Protein AF-A0AAW0C641-F1 (afdb_monomer)

Secondary structure (DSSP, 8-state):
--HHHHHHHHHTT--SSHHHHHHHHHHHHHHHHHHS-TTSHHHHHHHHHHHHHHHHHHTSPPPPPTT----------

Sequence (77 aa):
MDLGTMRAKIDDEKYETADDFLNDFKLMMRNCFAFNAPGTPTNAAGLGLQNVLEVLWQGLPPSPAPGANNFYTIAPL

Structure (mmCIF, N/CA/C/O backbone):
data_AF-A0AAW0C641-F1
#
_entry.id   AF-A0AAW0C641-F1
#
loop_
_atom_site.group_PDB
_atom_site.id
_atom_site.type_symbol
_atom_site.label_atom_id
_atom_site.label_alt_id
_atom_site.label_comp_id
_atom_site.label_asym_id
_atom_site.label_entity_id
_atom_site.label_seq_id
_atom_site.pdbx_PDB_ins_code
_atom_site.Cartn_x
_atom_site.Cartn_y
_atom_site.Cartn_z
_atom_site.occupancy
_atom_site.B_iso_or_equiv
_atom_site.auth_seq_id
_atom_site.auth_comp_id
_atom_site.auth_asym_id
_atom_site.auth_atom_id
_atom_site.pdbx_PDB_model_num
ATOM 1 N N . MET A 1 1 ? 3.267 -7.823 -0.019 1.00 97.06 1 MET A N 1
ATOM 2 C CA . MET A 1 1 ? 2.108 -7.028 0.406 1.00 97.06 1 MET A CA 1
ATOM 3 C C . MET A 1 1 ? 1.413 -6.528 -0.835 1.00 97.06 1 MET A C 1
ATOM 5 O O . MET A 1 1 ? 2.096 -6.045 -1.732 1.00 97.06 1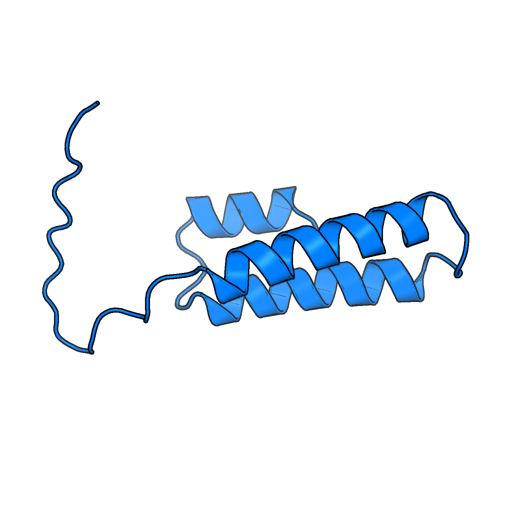 MET A O 1
ATOM 9 N N . ASP A 1 2 ? 0.104 -6.707 -0.880 1.00 97.88 2 ASP A N 1
ATOM 10 C CA . ASP A 1 2 ? -0.794 -6.385 -1.984 1.00 97.88 2 ASP A CA 1
ATOM 11 C C . ASP A 1 2 ? -2.194 -6.134 -1.401 1.00 97.88 2 ASP A C 1
ATOM 13 O O . ASP A 1 2 ? -2.470 -6.510 -0.258 1.00 97.88 2 ASP A O 1
ATOM 17 N N . LEU A 1 3 ? -3.080 -5.514 -2.180 1.00 97.75 3 LEU A N 1
ATOM 18 C CA . LEU A 1 3 ? -4.415 -5.136 -1.708 1.00 97.75 3 LEU A CA 1
ATOM 19 C C . LEU A 1 3 ? -5.287 -6.335 -1.302 1.00 97.75 3 LEU A C 1
ATOM 21 O O . LEU A 1 3 ? -6.114 -6.186 -0.407 1.00 97.75 3 LEU A O 1
ATOM 25 N N . GLY A 1 4 ? -5.108 -7.511 -1.914 1.00 98.38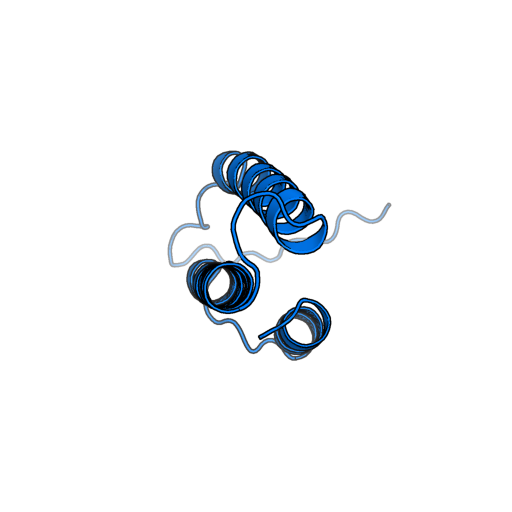 4 GLY A N 1
ATOM 26 C CA . GLY A 1 4 ? -5.857 -8.717 -1.552 1.00 98.38 4 GLY A CA 1
ATOM 27 C C . GLY A 1 4 ? -5.455 -9.229 -0.171 1.00 98.38 4 GLY A C 1
ATOM 28 O O . GLY A 1 4 ? -6.310 -9.467 0.679 1.00 98.38 4 GLY A O 1
ATOM 29 N N . THR A 1 5 ? -4.148 -9.297 0.090 1.00 98.56 5 THR A N 1
ATOM 30 C CA . THR A 1 5 ? -3.610 -9.628 1.416 1.00 98.56 5 THR A CA 1
ATOM 31 C C . THR A 1 5 ? -4.055 -8.612 2.473 1.00 98.56 5 THR A C 1
ATOM 33 O O . THR A 1 5 ? -4.492 -8.998 3.555 1.00 98.56 5 THR A O 1
ATOM 36 N N . MET A 1 6 ? -3.986 -7.310 2.172 1.00 98.56 6 MET A N 1
ATOM 37 C CA . MET A 1 6 ? -4.433 -6.261 3.099 1.00 98.56 6 MET A CA 1
ATOM 3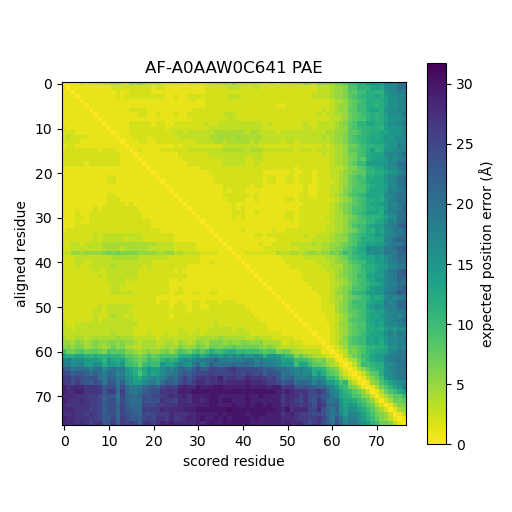8 C C . MET A 1 6 ? -5.935 -6.345 3.382 1.00 98.56 6 MET A C 1
ATOM 40 O O . MET A 1 6 ? -6.358 -6.137 4.517 1.00 98.56 6 MET A O 1
ATOM 44 N N . ARG A 1 7 ? -6.745 -6.684 2.370 1.00 98.12 7 ARG A N 1
ATOM 45 C CA . ARG A 1 7 ? -8.183 -6.895 2.542 1.00 98.12 7 ARG A CA 1
ATOM 46 C C . ARG A 1 7 ? -8.461 -8.057 3.491 1.00 98.12 7 ARG A C 1
ATOM 48 O O . ARG A 1 7 ? -9.216 -7.870 4.435 1.00 98.12 7 ARG A O 1
ATOM 55 N N . ALA A 1 8 ? -7.795 -9.194 3.296 1.00 98.50 8 ALA A N 1
ATOM 56 C CA . ALA A 1 8 ? -7.917 -10.336 4.200 1.00 98.50 8 ALA A CA 1
ATOM 57 C C . ALA A 1 8 ? -7.521 -9.966 5.639 1.00 98.50 8 ALA A C 1
ATOM 59 O O . ALA A 1 8 ? -8.218 -10.315 6.581 1.00 98.50 8 ALA A O 1
ATOM 60 N N . LYS A 1 9 ? -6.457 -9.172 5.821 1.00 98.44 9 LYS A N 1
ATOM 61 C CA . LYS A 1 9 ? -6.063 -8.676 7.149 1.00 98.44 9 LYS A CA 1
ATOM 62 C C . LYS A 1 9 ? -7.109 -7.761 7.796 1.00 98.44 9 LYS A C 1
ATOM 64 O O . LYS A 1 9 ? -7.234 -7.799 9.015 1.00 98.44 9 LYS A O 1
ATOM 69 N N . ILE A 1 10 ? -7.836 -6.951 7.023 1.00 96.62 10 ILE A N 1
ATOM 70 C CA . ILE A 1 10 ? -8.976 -6.173 7.539 1.00 96.62 10 ILE A CA 1
ATOM 71 C C . ILE A 1 10 ? -10.107 -7.114 7.960 1.00 96.62 10 ILE A C 1
ATOM 73 O O . ILE A 1 10 ? -10.603 -6.992 9.074 1.00 96.62 10 ILE A O 1
ATOM 77 N N . ASP A 1 11 ? -10.498 -8.035 7.076 1.00 97.62 11 ASP A N 1
ATOM 78 C CA . ASP A 1 11 ? -11.632 -8.939 7.299 1.00 97.62 11 ASP A CA 1
ATOM 79 C C . ASP A 1 11 ? -11.383 -9.894 8.487 1.00 97.62 11 ASP A C 1
ATOM 81 O O . ASP A 1 11 ? -12.312 -10.217 9.222 1.00 97.62 11 ASP A O 1
ATOM 85 N N . ASP A 1 12 ? -10.125 -10.277 8.721 1.00 98.00 12 ASP A N 1
ATOM 86 C CA . ASP A 1 12 ? -9.690 -11.127 9.837 1.00 98.00 12 ASP A CA 1
ATOM 87 C C . ASP A 1 12 ? -9.287 -10.334 11.106 1.00 98.00 12 ASP A C 1
ATOM 89 O O . ASP A 1 12 ? -8.631 -10.892 11.996 1.00 98.00 12 ASP A O 1
ATOM 93 N N . GLU A 1 13 ? -9.603 -9.034 11.171 1.00 96.56 13 GLU A N 1
ATOM 94 C CA . GLU A 1 13 ? -9.307 -8.130 12.300 1.00 96.56 13 GLU A CA 1
ATOM 95 C C . GLU A 1 13 ? -7.822 -8.148 12.739 1.00 96.56 13 GLU A C 1
ATOM 97 O O . GLU A 1 13 ? -7.483 -8.121 13.921 1.00 96.56 13 GLU A O 1
ATOM 102 N N . LYS A 1 14 ? -6.891 -8.217 11.776 1.00 97.50 14 LYS A N 1
ATOM 103 C CA . LYS A 1 14 ? -5.435 -8.320 12.020 1.00 97.50 14 LYS A CA 1
ATOM 104 C C . LYS A 1 14 ? -4.710 -6.984 12.154 1.00 97.50 14 LYS A C 1
ATOM 106 O O . LYS A 1 14 ? -3.497 -6.986 12.363 1.00 97.50 14 LYS A O 1
ATOM 111 N N . TYR A 1 15 ? -5.403 -5.869 11.968 1.00 96.31 15 TYR A N 1
ATOM 112 C CA . TYR A 1 15 ? -4.850 -4.537 12.186 1.00 96.31 15 TYR A CA 1
ATOM 113 C C . TYR A 1 15 ? -5.358 -4.006 13.524 1.00 96.31 15 TYR A C 1
ATOM 115 O O . TYR A 1 15 ? -6.556 -3.785 13.678 1.00 96.31 15 TYR A O 1
ATOM 123 N N . GLU A 1 16 ? -4.451 -3.809 14.482 1.00 91.81 16 GLU A N 1
ATOM 124 C CA . GLU A 1 16 ? -4.792 -3.238 15.791 1.00 91.81 16 GLU A CA 1
ATOM 125 C C . GLU A 1 16 ? -5.047 -1.733 15.675 1.00 91.81 16 GLU A C 1
ATOM 127 O O . GLU A 1 16 ? -5.880 -1.166 16.383 1.00 91.81 16 GLU A O 1
ATOM 132 N N . THR A 1 17 ? -4.339 -1.083 14.751 1.00 90.31 17 THR A N 1
ATOM 133 C CA . THR A 1 17 ? -4.434 0.350 14.498 1.00 90.31 17 THR A CA 1
ATOM 134 C C . THR A 1 17 ? -4.542 0.659 13.006 1.00 90.31 17 THR A C 1
ATOM 136 O O . THR A 1 17 ? -4.127 -0.114 12.140 1.00 90.31 17 THR A O 1
ATOM 139 N N . ALA A 1 18 ? -5.058 1.851 12.688 1.00 90.75 18 ALA A N 1
ATOM 140 C CA . ALA A 1 18 ? -5.031 2.374 11.324 1.00 90.75 18 ALA A CA 1
ATOM 141 C C . ALA A 1 18 ? -3.586 2.499 10.794 1.00 90.75 18 ALA A C 1
ATOM 143 O O . ALA A 1 18 ? -3.325 2.241 9.618 1.00 90.75 18 ALA A O 1
ATOM 144 N N . ASP A 1 19 ? -2.624 2.822 11.661 1.00 92.25 19 ASP A N 1
ATOM 145 C CA . ASP A 1 19 ? -1.218 2.929 11.270 1.00 92.25 19 ASP A CA 1
ATOM 146 C C . ASP A 1 19 ? -0.630 1.588 10.804 1.00 92.25 19 ASP A C 1
ATOM 148 O O . ASP A 1 19 ? 0.202 1.574 9.894 1.00 92.25 19 ASP A O 1
ATOM 152 N N . ASP A 1 20 ? -1.099 0.453 11.330 1.00 96.25 20 ASP A N 1
ATOM 153 C CA . ASP A 1 20 ? -0.669 -0.871 10.862 1.00 96.25 20 ASP A CA 1
ATOM 154 C C . ASP A 1 20 ? -1.091 -1.126 9.409 1.00 96.25 20 ASP A C 1
ATOM 156 O O . ASP A 1 20 ? -0.296 -1.611 8.596 1.00 96.25 20 ASP A O 1
ATOM 160 N N . PHE A 1 21 ? -2.319 -0.734 9.051 1.00 96.50 21 PHE A N 1
ATOM 161 C CA . PHE A 1 21 ? -2.79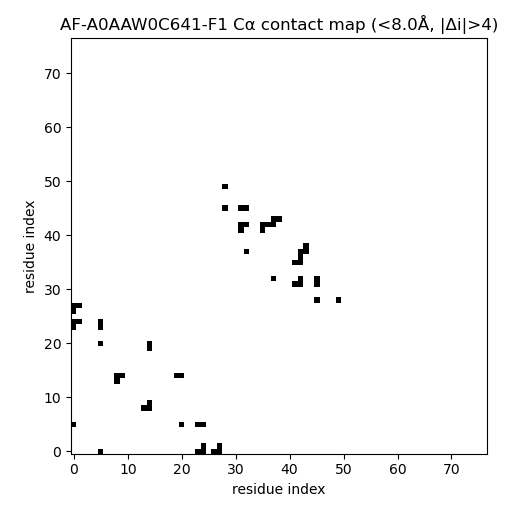4 -0.764 7.667 1.00 96.50 21 PHE A CA 1
ATOM 162 C C . PHE A 1 21 ? -1.954 0.161 6.776 1.00 96.50 21 PHE A C 1
ATOM 164 O O . PHE A 1 21 ? -1.517 -0.234 5.690 1.00 96.50 21 PHE A O 1
ATOM 171 N N . LEU A 1 22 ? -1.677 1.383 7.245 1.00 95.94 22 LEU A N 1
ATOM 172 C CA . LEU A 1 22 ? -0.867 2.347 6.502 1.00 95.94 22 LEU A CA 1
ATOM 173 C C . LEU A 1 22 ? 0.557 1.827 6.259 1.00 95.94 22 LEU A C 1
ATOM 175 O O . LEU A 1 22 ? 1.122 2.040 5.184 1.00 95.94 22 LEU A O 1
ATOM 179 N N . ASN A 1 23 ? 1.148 1.138 7.232 1.00 98.00 23 ASN A N 1
ATOM 180 C CA . ASN A 1 23 ? 2.487 0.568 7.113 1.00 98.00 23 ASN A CA 1
ATOM 181 C C . ASN A 1 23 ? 2.550 -0.538 6.052 1.00 98.00 23 ASN A C 1
ATOM 183 O O . ASN A 1 23 ? 3.487 -0.561 5.247 1.00 98.00 23 ASN A O 1
ATOM 187 N N . ASP A 1 24 ? 1.535 -1.398 5.976 1.00 98.69 24 ASP A N 1
ATOM 188 C CA . ASP A 1 24 ? 1.436 -2.403 4.915 1.00 98.69 24 ASP A CA 1
ATOM 189 C C . ASP A 1 24 ? 1.233 -1.771 3.534 1.00 98.69 24 ASP A C 1
ATOM 191 O O . ASP A 1 24 ? 1.861 -2.196 2.557 1.00 98.69 24 ASP A O 1
ATOM 195 N N . PHE A 1 25 ? 0.434 -0.705 3.444 1.00 98.50 25 PHE A N 1
ATOM 196 C CA . PHE A 1 25 ? 0.295 0.043 2.197 1.00 98.50 25 PHE A CA 1
ATOM 197 C C . PHE A 1 25 ? 1.637 0.639 1.751 1.00 98.50 25 PHE A C 1
ATOM 199 O O . PHE A 1 25 ? 2.046 0.490 0.597 1.00 98.50 25 PHE A O 1
ATOM 206 N N . LYS A 1 26 ? 2.369 1.278 2.672 1.00 98.31 26 LYS A N 1
ATOM 207 C CA . LYS A 1 26 ? 3.706 1.832 2.403 1.00 98.31 26 LYS A CA 1
ATOM 208 C C . LYS A 1 26 ? 4.682 0.746 1.956 1.00 98.31 26 LYS A C 1
ATOM 210 O O . LYS A 1 26 ? 5.464 0.972 1.034 1.00 98.31 26 LYS A O 1
ATOM 215 N N . LEU A 1 27 ? 4.622 -0.445 2.555 1.00 98.62 27 LEU A N 1
ATOM 216 C CA . LEU A 1 27 ? 5.418 -1.595 2.131 1.00 98.62 27 LEU A CA 1
ATOM 217 C C . LEU A 1 27 ? 5.077 -2.020 0.695 1.00 98.62 27 LEU A C 1
ATOM 219 O O . LEU A 1 27 ? 5.988 -2.255 -0.103 1.00 98.62 27 LEU A O 1
ATOM 223 N N . MET A 1 28 ? 3.789 -2.093 0.352 1.00 98.62 28 MET A N 1
ATOM 224 C CA . MET A 1 28 ? 3.328 -2.392 -1.007 1.00 98.62 28 MET A CA 1
ATOM 225 C C . MET A 1 28 ? 3.864 -1.367 -2.019 1.00 98.62 28 MET A C 1
ATOM 227 O O . MET A 1 28 ? 4.419 -1.764 -3.044 1.00 98.62 28 MET A O 1
ATOM 231 N N . MET A 1 29 ? 3.780 -0.065 -1.720 1.00 98.69 29 MET A N 1
ATOM 232 C CA . MET A 1 29 ? 4.314 0.994 -2.589 1.00 98.69 29 MET A CA 1
ATOM 233 C C . MET A 1 29 ? 5.838 0.949 -2.707 1.00 98.69 29 MET A C 1
ATOM 235 O O . MET A 1 29 ? 6.368 1.019 -3.814 1.00 98.69 29 MET A O 1
ATOM 239 N N . ARG A 1 30 ? 6.561 0.734 -1.601 1.00 98.62 30 ARG A N 1
ATOM 240 C CA . ARG A 1 30 ? 8.025 0.592 -1.624 1.00 98.62 30 ARG A CA 1
ATOM 241 C C . ARG A 1 30 ? 8.459 -0.555 -2.532 1.00 98.62 30 ARG A C 1
ATOM 243 O O . ARG A 1 30 ? 9.377 -0.386 -3.327 1.00 98.62 30 ARG A O 1
ATOM 250 N N . ASN A 1 31 ? 7.786 -1.701 -2.439 1.00 98.50 31 ASN A N 1
ATOM 251 C CA . ASN A 1 31 ? 8.051 -2.837 -3.317 1.00 98.50 31 ASN A CA 1
ATOM 252 C C . ASN A 1 31 ? 7.722 -2.487 -4.776 1.00 98.50 31 ASN A C 1
ATOM 254 O O . ASN A 1 31 ? 8.536 -2.747 -5.658 1.00 98.50 31 ASN A O 1
ATOM 258 N N . CYS A 1 32 ? 6.576 -1.845 -5.033 1.00 98.62 32 CYS A N 1
ATOM 259 C CA . CYS A 1 32 ? 6.199 -1.398 -6.373 1.00 98.62 32 CYS A CA 1
ATOM 260 C C . CYS A 1 32 ? 7.309 -0.550 -7.012 1.00 98.62 32 CYS A C 1
ATOM 262 O O . CYS A 1 32 ? 7.753 -0.863 -8.114 1.00 98.62 32 CYS A O 1
ATOM 264 N N . PHE A 1 33 ? 7.824 0.455 -6.307 1.00 98.56 33 PHE A N 1
ATOM 265 C CA . PHE A 1 33 ? 8.847 1.352 -6.849 1.00 98.56 33 PHE A CA 1
ATOM 266 C C . PHE A 1 33 ? 10.252 0.742 -6.885 1.00 98.56 33 PHE A C 1
ATOM 268 O O . PHE A 1 33 ? 11.062 1.147 -7.713 1.00 98.56 33 PHE A O 1
ATOM 275 N N . ALA A 1 34 ? 10.539 -0.252 -6.040 1.00 98.38 34 ALA A N 1
ATOM 276 C CA . ALA A 1 34 ? 11.797 -0.993 -6.097 1.00 98.38 34 ALA A CA 1
ATOM 277 C C . ALA A 1 34 ? 11.890 -1.896 -7.340 1.00 98.38 34 ALA A C 1
ATOM 279 O O . ALA A 1 34 ? 12.970 -2.038 -7.908 1.00 98.38 34 ALA A O 1
ATOM 280 N N . PHE A 1 35 ? 10.774 -2.499 -7.769 1.00 98.38 35 PHE A N 1
ATOM 281 C CA . PHE A 1 35 ? 10.751 -3.419 -8.914 1.00 98.38 35 PHE A CA 1
ATOM 282 C C . PHE A 1 35 ? 10.368 -2.754 -10.240 1.00 98.38 35 PHE A C 1
ATOM 284 O O . PHE A 1 35 ? 10.764 -3.235 -11.299 1.00 98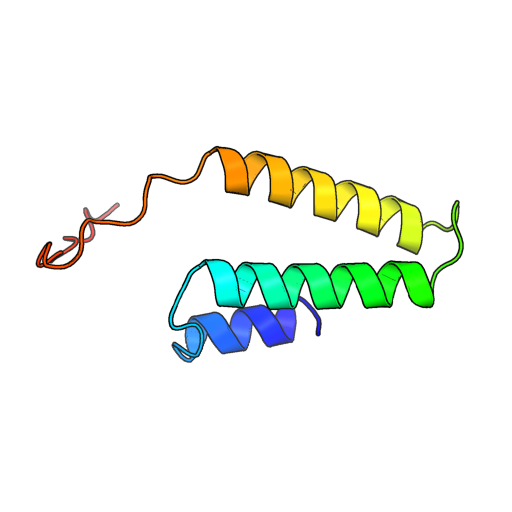.38 35 PHE A O 1
ATOM 291 N N . ASN A 1 36 ? 9.603 -1.661 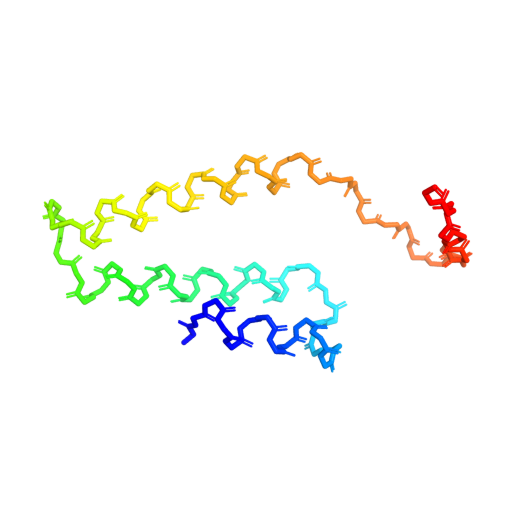-10.203 1.00 98.25 36 ASN A N 1
ATOM 292 C CA . ASN A 1 36 ? 9.093 -0.997 -11.399 1.00 98.25 36 ASN A CA 1
ATOM 293 C C . ASN A 1 36 ? 9.771 0.361 -11.576 1.00 98.25 36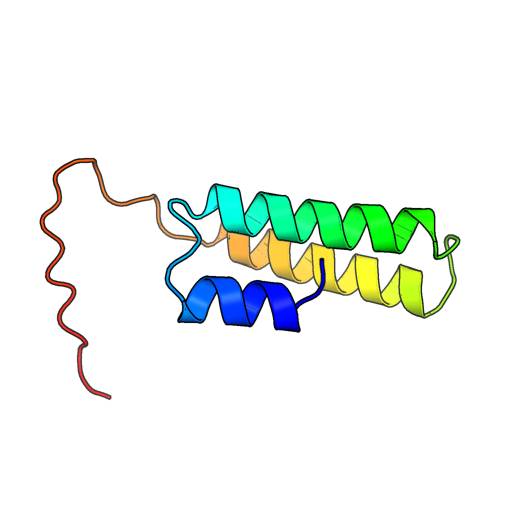 ASN A C 1
ATOM 295 O O . ASN A 1 36 ? 9.494 1.309 -10.834 1.00 98.25 36 ASN A O 1
ATOM 299 N N . ALA A 1 37 ? 10.634 0.453 -12.592 1.00 98.06 37 ALA A N 1
ATOM 300 C CA . ALA A 1 37 ? 11.377 1.667 -12.908 1.00 98.06 37 ALA A CA 1
ATOM 301 C C . ALA A 1 37 ? 10.440 2.870 -13.162 1.00 98.06 37 ALA A C 1
ATOM 303 O O . ALA A 1 37 ? 9.326 2.685 -13.679 1.00 98.06 37 ALA A O 1
ATOM 304 N N . PRO A 1 38 ? 10.882 4.102 -12.841 1.00 98.25 38 PRO A N 1
ATOM 305 C CA . PRO A 1 38 ? 10.130 5.318 -13.131 1.00 98.25 38 PRO A CA 1
ATOM 306 C C . PRO A 1 38 ? 9.695 5.408 -14.598 1.00 98.25 38 PRO A C 1
ATOM 308 O O . PRO A 1 38 ? 10.452 5.064 -15.503 1.00 98.25 38 PRO A O 1
ATOM 311 N N . GLY A 1 39 ? 8.464 5.867 -14.830 1.00 96.19 39 GLY A N 1
ATOM 312 C CA . GLY A 1 39 ? 7.888 6.021 -16.173 1.00 96.19 39 GLY A CA 1
ATOM 313 C C . GLY A 1 39 ? 7.261 4.754 -16.766 1.00 96.19 39 GLY A C 1
ATOM 314 O O . GLY A 1 39 ? 6.585 4.838 -17.788 1.00 96.19 39 GLY A O 1
ATOM 315 N N . THR A 1 40 ? 7.414 3.588 -16.129 1.00 98.44 40 THR A N 1
ATOM 316 C CA . THR A 1 40 ? 6.654 2.390 -16.526 1.00 98.44 40 THR A CA 1
ATOM 317 C C . THR A 1 40 ? 5.166 2.539 -16.172 1.00 98.44 40 THR A C 1
ATOM 319 O O . THR A 1 40 ? 4.845 3.203 -15.181 1.00 98.44 40 THR A O 1
ATOM 322 N N . PRO A 1 41 ? 4.241 1.891 -16.911 1.00 98.50 41 PRO A N 1
ATOM 323 C CA . PRO A 1 41 ? 2.810 1.940 -16.594 1.00 98.50 41 PRO A CA 1
ATOM 324 C C . PRO A 1 41 ? 2.497 1.522 -15.152 1.00 98.50 41 PRO A C 1
ATOM 326 O O . PRO A 1 41 ? 1.686 2.160 -14.485 1.00 98.50 41 PRO A O 1
ATOM 329 N N . THR A 1 42 ? 3.190 0.500 -14.640 1.00 98.12 42 THR A N 1
ATOM 330 C CA . THR A 1 42 ? 3.032 0.026 -13.259 1.00 98.12 42 THR A CA 1
ATOM 331 C C . THR A 1 42 ? 3.488 1.066 -12.238 1.00 98.12 42 THR A C 1
ATOM 333 O O . THR A 1 42 ? 2.783 1.315 -11.263 1.00 98.12 42 THR A O 1
ATOM 336 N N . ASN A 1 43 ? 4.639 1.710 -12.462 1.00 98.56 43 ASN A N 1
ATOM 337 C CA . ASN A 1 43 ? 5.131 2.767 -11.579 1.00 98.56 43 ASN A CA 1
ATOM 338 C C . ASN A 1 43 ? 4.167 3.969 -11.561 1.00 98.56 43 ASN A C 1
ATOM 340 O O . ASN A 1 43 ? 3.790 4.433 -10.486 1.00 98.56 43 ASN A O 1
ATOM 344 N N . ALA A 1 44 ? 3.692 4.403 -12.734 1.00 98.50 44 ALA A N 1
ATOM 345 C CA . ALA A 1 44 ? 2.731 5.499 -12.859 1.00 98.50 44 ALA A CA 1
ATOM 346 C C . ALA A 1 44 ? 1.393 5.194 -12.161 1.00 98.50 44 ALA A C 1
ATOM 348 O O . ALA A 1 44 ? 0.863 6.039 -11.439 1.00 98.50 44 ALA A O 1
ATOM 349 N N . ALA A 1 45 ? 0.871 3.973 -12.315 1.00 98.31 45 ALA A N 1
ATOM 350 C CA . ALA A 1 45 ? -0.323 3.530 -11.599 1.00 98.31 45 ALA A CA 1
ATOM 351 C C . ALA A 1 45 ? -0.105 3.507 -10.074 1.00 98.31 45 ALA A C 1
ATOM 353 O O . ALA A 1 45 ? -0.984 3.929 -9.324 1.00 98.31 45 ALA A O 1
ATOM 354 N N . GLY A 1 46 ? 1.076 3.076 -9.615 1.00 98.25 46 GLY A N 1
ATOM 355 C CA . GLY A 1 46 ? 1.457 3.102 -8.200 1.00 98.25 46 GLY A CA 1
ATOM 356 C C . GLY A 1 46 ? 1.457 4.514 -7.607 1.00 98.25 46 GLY A C 1
ATOM 357 O O . GLY A 1 46 ? 0.900 4.718 -6.533 1.00 98.25 46 GLY A O 1
ATOM 358 N N . LEU A 1 47 ? 1.999 5.501 -8.330 1.00 98.44 47 LEU A N 1
ATOM 359 C CA . LEU A 1 47 ? 1.954 6.911 -7.918 1.00 98.44 47 LEU A CA 1
ATOM 360 C C . LEU A 1 47 ? 0.512 7.428 -7.804 1.00 98.44 47 LEU A C 1
ATOM 362 O O . LEU A 1 47 ? 0.164 8.085 -6.824 1.00 98.44 47 LEU A O 1
ATOM 366 N N . GLY A 1 48 ? -0.343 7.092 -8.775 1.00 98.31 48 GLY A N 1
ATOM 367 C CA . GLY A 1 48 ? -1.764 7.447 -8.733 1.00 98.31 48 GLY A CA 1
ATOM 368 C C . GLY A 1 48 ? -2.483 6.846 -7.523 1.00 98.31 48 GLY A C 1
ATOM 369 O O . GLY A 1 48 ? -3.213 7.549 -6.824 1.00 98.31 48 GLY A O 1
ATOM 370 N N . LEU A 1 49 ? -2.234 5.566 -7.233 1.00 98.12 49 LEU A N 1
ATOM 371 C CA . LEU A 1 49 ? -2.808 4.882 -6.074 1.00 98.12 49 LEU A CA 1
ATOM 372 C C . LEU A 1 49 ? -2.320 5.483 -4.748 1.00 98.12 49 LEU A C 1
ATOM 374 O O . LEU A 1 49 ? -3.124 5.670 -3.835 1.00 98.12 49 LEU A O 1
ATOM 378 N N . GLN A 1 50 ? -1.030 5.813 -4.641 1.00 98.19 50 GLN A N 1
ATOM 379 C CA . GLN A 1 50 ? -0.480 6.467 -3.456 1.00 98.19 50 GLN A CA 1
ATOM 380 C C . GLN A 1 50 ? -1.160 7.818 -3.191 1.00 98.19 50 GLN A C 1
ATOM 382 O O . GLN A 1 50 ? -1.570 8.073 -2.062 1.00 98.19 50 GLN A O 1
ATOM 387 N N . ASN A 1 51 ? -1.362 8.638 -4.226 1.00 98.06 51 ASN A N 1
ATOM 388 C CA . ASN A 1 51 ? -2.044 9.926 -4.089 1.00 98.06 51 ASN A CA 1
ATOM 389 C C . ASN A 1 51 ? -3.501 9.772 -3.614 1.00 98.06 51 ASN A C 1
ATOM 391 O O . ASN A 1 51 ? -3.958 10.531 -2.762 1.00 98.06 51 ASN A O 1
ATOM 395 N N . VAL A 1 52 ? -4.231 8.773 -4.128 1.00 97.06 52 VAL A N 1
ATOM 396 C CA . VAL A 1 52 ? -5.597 8.482 -3.654 1.00 97.06 52 VAL A CA 1
ATOM 397 C C . VAL A 1 52 ? -5.591 8.137 -2.167 1.00 97.06 52 VAL A C 1
ATOM 399 O O . VAL A 1 52 ? -6.418 8.665 -1.424 1.00 97.06 52 VAL A O 1
ATOM 402 N N . LEU A 1 53 ? -4.656 7.293 -1.716 1.00 95.81 53 LEU A N 1
ATOM 403 C CA . LEU A 1 53 ? -4.548 6.976 -0.295 1.00 95.81 53 LEU A CA 1
ATOM 404 C C . LEU A 1 53 ? -4.249 8.234 0.531 1.00 95.81 53 LEU A C 1
ATOM 406 O O . LEU A 1 53 ? -4.913 8.447 1.536 1.00 95.81 53 LEU A O 1
ATOM 410 N N . GLU A 1 54 ? -3.288 9.064 0.128 1.00 94.81 54 GLU A N 1
ATOM 411 C CA . GLU A 1 54 ? -2.897 10.264 0.881 1.00 94.81 54 GLU A CA 1
ATOM 412 C C . GLU A 1 54 ? -4.070 11.231 1.085 1.00 94.81 54 GLU A C 1
ATOM 414 O O . GLU A 1 54 ? -4.284 11.702 2.203 1.00 94.81 54 GLU A O 1
ATOM 419 N N . VAL A 1 55 ? -4.879 11.459 0.044 1.00 95.38 55 VAL A N 1
ATOM 420 C CA . VAL A 1 55 ? -6.096 12.284 0.133 1.00 95.38 55 VAL A CA 1
ATOM 421 C C . VAL A 1 55 ? -7.103 11.686 1.115 1.00 95.38 55 VAL A C 1
ATOM 423 O O . VAL A 1 55 ? -7.627 12.397 1.972 1.00 95.38 55 VAL A O 1
ATOM 426 N N . LEU A 1 56 ? -7.368 10.379 1.019 1.00 93.25 56 LEU A N 1
ATOM 427 C CA . LEU A 1 56 ? -8.307 9.705 1.918 1.00 93.25 56 LEU A CA 1
ATOM 428 C C . LEU A 1 56 ? -7.801 9.699 3.364 1.00 93.25 56 LEU A C 1
ATOM 430 O O . LEU A 1 56 ? -8.583 9.921 4.283 1.00 93.25 56 LEU A O 1
ATOM 434 N N . TRP A 1 57 ? -6.498 9.493 3.562 1.00 91.56 57 TRP A N 1
ATOM 435 C CA . TRP A 1 57 ? -5.874 9.417 4.880 1.00 91.56 57 TRP A CA 1
ATOM 436 C C . TRP A 1 57 ? -5.930 10.751 5.620 1.00 91.56 57 TRP A C 1
ATOM 438 O O . TRP A 1 57 ? -6.218 10.786 6.812 1.00 91.56 57 TRP A O 1
ATOM 448 N N . GLN A 1 58 ? -5.706 11.860 4.909 1.00 90.56 58 GLN A N 1
ATOM 449 C CA . GLN A 1 58 ? -5.840 13.209 5.466 1.00 90.56 58 GLN A CA 1
ATOM 450 C C . GLN A 1 58 ? -7.286 13.554 5.846 1.00 90.56 58 GLN A C 1
ATOM 452 O O . GLN A 1 58 ? -7.503 14.378 6.731 1.00 90.56 58 GLN A O 1
ATOM 457 N N . GLY A 1 59 ? -8.266 12.937 5.181 1.00 90.00 59 GLY A N 1
ATOM 458 C CA . GLY A 1 59 ? -9.690 13.122 5.458 1.00 90.00 59 GLY A CA 1
ATOM 459 C C . GLY A 1 59 ? -10.249 12.229 6.569 1.00 90.00 59 GLY A C 1
ATOM 460 O O . GLY A 1 59 ? -11.444 12.317 6.854 1.00 90.00 59 GLY A O 1
ATOM 461 N N . LEU A 1 60 ? -9.436 11.359 7.179 1.00 86.94 60 LEU A N 1
ATOM 462 C CA . LEU A 1 60 ? -9.910 10.473 8.239 1.00 86.94 60 LEU A CA 1
ATOM 463 C C . LEU A 1 60 ? -10.302 11.265 9.496 1.00 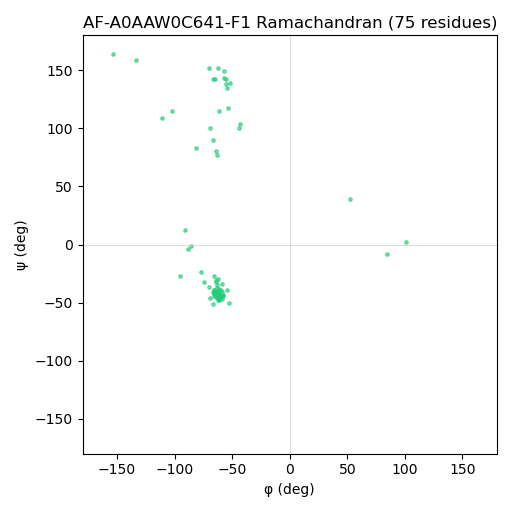86.94 60 LEU A C 1
ATOM 465 O O . LEU A 1 60 ? -9.626 12.232 9.862 1.00 86.94 60 LEU A O 1
ATOM 469 N N . PRO A 1 61 ? -11.371 10.846 10.199 1.00 85.00 61 PRO A N 1
ATOM 470 C CA . PRO A 1 61 ? -11.660 11.397 11.510 1.00 85.00 61 PRO A CA 1
ATOM 471 C C . PRO A 1 61 ? -10.503 11.085 12.475 1.00 85.00 61 PRO A C 1
ATOM 473 O O . PRO A 1 61 ? -9.826 10.062 12.321 1.00 85.00 61 PRO A O 1
ATOM 476 N N . PRO A 1 62 ? -10.275 11.931 13.495 1.00 74.44 62 PRO A N 1
ATOM 477 C CA . PRO A 1 62 ? -9.326 11.608 14.549 1.00 74.44 62 PRO A CA 1
ATOM 478 C C . PRO A 1 62 ? -9.722 10.288 15.215 1.00 74.44 62 PRO A C 1
ATOM 480 O O . PRO A 1 62 ? -10.911 10.008 15.393 1.00 74.44 62 PRO A O 1
ATOM 483 N N . SER A 1 63 ? -8.722 9.488 15.591 1.00 65.19 63 SER A N 1
ATOM 484 C CA . SER A 1 63 ? -8.969 8.238 16.312 1.00 65.19 63 SER A CA 1
ATOM 485 C C . SER A 1 63 ? -9.812 8.525 17.562 1.00 65.19 63 SER A C 1
ATOM 487 O O . SER A 1 63 ? -9.535 9.514 18.257 1.00 65.19 63 SER A O 1
ATOM 489 N N . PRO A 1 64 ? -10.853 7.722 17.852 1.00 62.78 64 P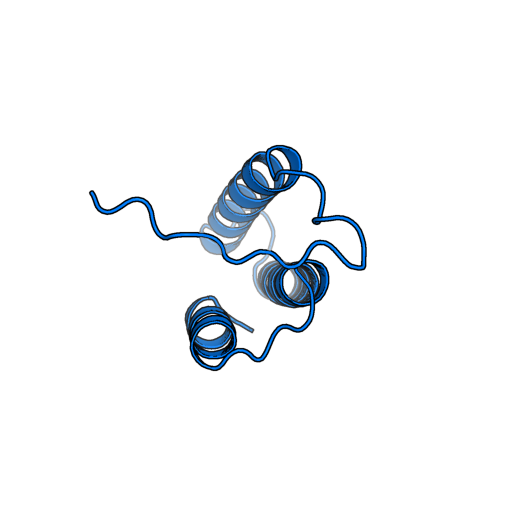RO A N 1
ATOM 490 C CA . PRO A 1 64 ? -11.653 7.917 19.050 1.00 62.78 64 PRO A CA 1
ATOM 491 C C . PRO A 1 64 ? -10.751 7.905 20.288 1.00 62.78 64 PRO A C 1
ATOM 493 O O . PRO A 1 64 ? -9.816 7.111 20.392 1.00 62.78 64 PRO A O 1
ATOM 496 N N . ALA A 1 65 ? -11.018 8.821 21.222 1.00 54.62 65 ALA A N 1
ATOM 497 C CA . ALA A 1 65 ? -10.222 8.945 22.436 1.00 54.62 65 ALA A CA 1
ATOM 498 C C . ALA A 1 65 ? -10.168 7.599 23.191 1.00 54.62 65 ALA A C 1
ATOM 500 O O . ALA A 1 65 ? -11.189 6.901 23.250 1.00 54.62 65 ALA A O 1
ATOM 501 N N . PRO A 1 66 ? -9.021 7.235 23.797 1.00 50.38 66 PRO A N 1
ATOM 502 C CA . PRO A 1 66 ? -8.915 6.016 24.592 1.00 50.38 66 PRO A CA 1
ATOM 503 C C . PRO A 1 66 ? -10.006 5.989 25.674 1.00 50.38 66 PRO A C 1
ATOM 505 O O . PRO A 1 66 ? -10.052 6.872 26.528 1.00 50.38 66 PRO A O 1
ATOM 508 N N . GLY A 1 67 ? -10.903 4.999 25.617 1.00 56.53 67 GLY A N 1
ATOM 509 C CA . GLY A 1 67 ? -12.024 4.850 26.557 1.00 56.53 67 GLY A CA 1
ATOM 510 C C . GLY A 1 67 ? -13.394 5.323 26.052 1.00 56.53 67 GLY A C 1
ATOM 511 O O . GLY A 1 67 ? -14.374 5.220 26.790 1.00 56.53 67 GLY A O 1
ATOM 512 N N . ALA A 1 68 ? -13.510 5.794 24.806 1.00 54.75 68 ALA A N 1
ATOM 513 C CA . ALA A 1 68 ? -14.813 5.934 24.164 1.00 54.75 68 ALA A CA 1
ATOM 514 C C . ALA A 1 68 ? -15.385 4.533 23.880 1.00 54.75 68 ALA A C 1
ATOM 516 O O . ALA A 1 68 ? -14.982 3.868 22.926 1.00 54.75 68 ALA A O 1
ATOM 517 N N . ASN A 1 69 ? -16.308 4.069 24.728 1.00 47.81 69 ASN A N 1
ATOM 518 C CA . ASN A 1 69 ? -17.108 2.865 24.497 1.00 47.81 69 ASN A CA 1
ATOM 519 C C . ASN A 1 69 ? -17.999 3.076 23.262 1.00 47.81 69 ASN A C 1
ATOM 521 O O . ASN A 1 69 ? -19.173 3.429 23.375 1.00 47.81 69 ASN A O 1
ATOM 525 N N . ASN A 1 70 ? -17.429 2.902 22.075 1.00 49.78 70 ASN A N 1
ATOM 526 C CA . ASN A 1 70 ? -18.123 3.078 20.812 1.00 49.78 70 ASN A CA 1
ATOM 527 C C . ASN A 1 70 ? -18.925 1.821 20.474 1.00 49.78 70 ASN A C 1
ATOM 529 O O . ASN A 1 70 ? -18.530 0.996 19.653 1.00 49.78 70 ASN A O 1
ATOM 533 N N . PHE A 1 71 ? -20.118 1.732 21.059 1.00 48.22 71 PHE A N 1
ATOM 534 C CA . PHE A 1 71 ? -21.256 1.141 20.367 1.00 48.22 71 PHE A CA 1
ATOM 535 C C . PHE A 1 71 ? -21.557 2.027 19.152 1.00 48.22 71 PHE A C 1
ATOM 537 O O . PHE A 1 71 ? -22.472 2.847 19.190 1.00 48.22 71 PHE A O 1
ATOM 544 N N . TYR A 1 72 ? -20.762 1.923 18.083 1.00 51.12 72 TYR A N 1
ATOM 545 C CA . TYR A 1 72 ? -21.195 2.425 16.786 1.00 51.12 72 TYR A CA 1
ATOM 546 C C . TYR A 1 72 ? -22.356 1.538 16.350 1.00 51.12 72 TYR A C 1
ATOM 548 O O . TYR A 1 72 ? -22.194 0.493 15.725 1.00 51.12 72 TYR A O 1
ATOM 556 N N . THR A 1 73 ? -23.550 1.964 16.748 1.00 42.50 73 THR A N 1
ATOM 557 C CA . THR A 1 73 ? -24.789 1.726 16.034 1.00 42.50 73 THR A CA 1
ATOM 558 C C . THR A 1 73 ? -24.499 1.977 14.563 1.00 42.50 73 THR A C 1
ATOM 560 O O . THR A 1 73 ? -24.364 3.113 14.114 1.00 42.50 73 THR A O 1
ATOM 563 N N . ILE A 1 74 ? -24.375 0.887 13.817 1.00 48.41 74 ILE A N 1
ATOM 564 C CA . ILE A 1 74 ? -24.756 0.837 12.416 1.00 48.41 74 ILE A CA 1
ATOM 565 C C . ILE A 1 74 ? -26.107 1.550 12.301 1.00 48.41 74 ILE A C 1
ATOM 567 O O . ILE A 1 74 ? -27.141 1.005 12.678 1.00 48.41 74 ILE A O 1
ATOM 571 N N . ALA A 1 75 ? -26.099 2.807 11.859 1.00 41.22 75 ALA A N 1
ATOM 572 C CA . ALA A 1 75 ? -27.296 3.389 11.286 1.00 41.22 75 ALA A CA 1
ATOM 573 C C . ALA A 1 75 ? -27.600 2.520 10.055 1.00 41.22 75 ALA A C 1
ATOM 575 O O . ALA A 1 75 ? -26.740 2.434 9.171 1.00 41.22 75 ALA A O 1
ATOM 576 N N . PRO A 1 76 ? -28.724 1.782 10.026 1.00 48.56 76 PRO A N 1
ATOM 577 C CA . PRO A 1 76 ? -29.058 0.989 8.859 1.00 48.56 76 PRO A CA 1
ATOM 578 C C . PRO A 1 76 ? -29.304 1.948 7.689 1.00 48.56 76 PRO A C 1
ATOM 580 O O . PRO A 1 76 ? -29.834 3.045 7.886 1.00 48.56 76 PRO A O 1
ATOM 583 N N . LEU A 1 77 ? -28.863 1.527 6.503 1.00 48.00 77 LEU A N 1
ATOM 584 C CA . LEU A 1 77 ? -29.224 2.151 5.229 1.00 48.00 77 LEU A CA 1
ATOM 585 C C . LEU A 1 77 ? -30.747 2.231 5.066 1.00 48.00 77 LEU A C 1
ATOM 587 O O . LEU A 1 77 ? -31.428 1.264 5.484 1.00 48.00 77 LEU A O 1
#

Radius of gyration: 15.67 Å; Cα contacts (8 Å, |Δi|>4): 29; chains: 1; bounding box: 41×24×43 Å

Mean predicted aligned error: 7.33 Å

pLDDT: mean 87.47, std 18.38, range [41.22, 98.69]

Nearest PDB structures (foldseek):
  7tuq-assembly2_B  TM=9.769E-01  e=4.076E-03  Homo sapiens
  3uw9-assembly2_D  TM=9.746E-01  e=4.365E-03  Homo sapiens
  6u8g-assembly2_D-3  TM=9.816E-01  e=1.137E-02  Homo sapiens
  7mrc-assembly1_A  TM=9.693E-01  e=1.062E-02  Homo sapiens
  4n4h-assembly1_A  TM=8.795E-01  e=2.826E-01  Mus musculus

Foldseek 3Di:
DDPVVLVVCVVVVVDPDPVSSVVVLVVVLVVQPVVDPPPDPSNVVSVVVVVVCVVVVVVDDPDPDPPPPDPPPPPDD

InterPro domains:
  IPR001487 Bromodomain [PF00439] (1-42)
  IPR001487 Bromodomain [PR00503] (6-24)
  IPR001487 Bromodomain [PR00503] (24-43)
  IPR001487 Bromodomain [PS50014] (1-43)
  IPR036427 Bromodomain-like superfamily [G3DSA:1.20.920.10] (1-72)
  IPR036427 Bromodomain-like superfamily [SSF47370] (1-63)
  IPR050935 Bromodomain-containing chromatin reader [PTHR22880] (1-65)

Organism: NCBI:txid2862362

Solvent-accessible surface area (backbone atoms only — not comparable to full-atom values): 4810 Å² total; per-residue (Å²): 114,50,72,68,61,53,46,51,34,58,78,67,67,67,52,94,44,73,65,55,52,50,50,49,51,50,50,27,51,53,51,45,57,72,76,32,57,87,86,37,73,67,27,51,50,49,54,55,54,50,53,54,49,54,58,53,60,72,66,53,77,79,78,78,61,94,84,65,85,73,79,73,72,77,74,76,130